Protein AF-A0A9D4CT55-F1 (afdb_monomer_lite)

Radius of gyration: 18.45 Å; chains: 1; bounding box: 39×52×41 Å

Sequence (129 aa):
MLDPKPELRSQEDFDLDIRVASGEKLPYSGYVEIDITVPCLTDKVFTIPSLVVAATSYNKKVPIVVGTNMIRQARLHTKDEDKIPDVWNDAFASIHVSSVGVVKTTKPITIEPFDTIVVTGFVRQNRNC

Foldseek 3Di:
DDVPDFDFDAPPVPPDQDADPVRHGQDFPGWTFDWDDDPQLNVDTDTDTATHHDDDPVCVVVVDDDDPVVLVVVLVRRDDPPSDPPVSVVVNVVVPCPDPQPDDDPDDDDADVPGDDDDDDDDDPPPDD

Organism: Dreissena polymorpha (NCBI:txid45954)

Secondary structure (DSSP, 8-state):
--SSPPP-B-GGGT----B-TTSPBP-EEEEEEEEEE-GGGTT-EEEEEEEEEPP-TGGGT------HHHHHHHHHH---GGGS-HHHHHHHHHTT-S-------SS-----TT---------------

Structure (mmCIF, N/CA/C/O backbone):
data_AF-A0A9D4CT55-F1
#
_entry.id   AF-A0A9D4CT55-F1
#
loop_
_atom_site.group_PDB
_atom_site.id
_atom_site.type_symbol
_atom_site.label_atom_id
_atom_site.label_alt_id
_atom_site.label_comp_id
_atom_site.label_asym_id
_atom_site.label_entity_id
_atom_site.label_seq_id
_atom_site.pdbx_PDB_ins_code
_atom_site.Cartn_x
_atom_site.Cartn_y
_atom_site.Cartn_z
_atom_site.occupancy
_atom_site.B_iso_or_equiv
_atom_site.auth_seq_id
_atom_site.auth_comp_id
_atom_site.auth_asym_id
_atom_site.auth_atom_id
_atom_site.pdbx_PDB_model_num
ATOM 1 N N . MET A 1 1 ? -1.886 -21.680 9.760 1.00 51.88 1 MET A N 1
ATOM 2 C CA . MET A 1 1 ? -1.488 -20.684 10.782 1.00 51.88 1 MET A CA 1
ATOM 3 C C . MET A 1 1 ? -0.042 -20.316 10.509 1.00 51.88 1 MET A C 1
ATOM 5 O O . MET A 1 1 ? 0.696 -21.210 10.123 1.00 51.88 1 MET A O 1
ATOM 9 N N . LEU A 1 2 ? 0.326 -19.037 10.618 1.00 60.91 2 LEU A N 1
ATOM 10 C CA . LEU A 1 2 ? 1.730 -18.615 10.528 1.00 60.91 2 LEU A CA 1
ATOM 11 C C . LEU A 1 2 ? 2.465 -19.083 11.790 1.00 60.91 2 LEU A C 1
ATOM 13 O O . LEU A 1 2 ? 1.920 -18.922 12.883 1.00 60.91 2 LEU A O 1
ATOM 17 N N . ASP A 1 3 ? 3.651 -19.665 11.621 1.00 63.38 3 ASP A N 1
ATOM 18 C CA . ASP A 1 3 ? 4.506 -20.142 12.708 1.00 63.38 3 ASP A CA 1
ATOM 19 C C . ASP A 1 3 ? 5.967 -19.720 12.439 1.00 63.38 3 ASP A C 1
ATOM 21 O O . ASP A 1 3 ? 6.539 -20.171 11.442 1.00 63.38 3 ASP A O 1
ATOM 25 N N . PRO A 1 4 ? 6.555 -18.824 13.256 1.00 78.44 4 PRO A N 1
ATOM 26 C CA . PRO A 1 4 ? 5.939 -18.155 14.401 1.00 78.44 4 PRO A CA 1
ATOM 27 C C . PRO A 1 4 ? 4.893 -17.114 13.977 1.00 78.44 4 PRO A C 1
ATOM 29 O O . PRO A 1 4 ? 4.934 -16.535 12.889 1.00 78.44 4 PRO A O 1
ATOM 32 N N . LYS A 1 5 ? 3.929 -16.853 14.865 1.00 80.00 5 LYS A N 1
ATOM 33 C CA . LYS A 1 5 ? 2.978 -15.754 14.679 1.00 80.00 5 LYS A CA 1
ATOM 34 C C . LYS A 1 5 ? 3.730 -14.415 14.799 1.00 80.00 5 LYS A C 1
ATOM 36 O O . LYS A 1 5 ? 4.465 -14.255 15.773 1.00 80.00 5 LYS A O 1
ATOM 41 N N . PRO A 1 6 ? 3.527 -13.451 13.881 1.00 83.69 6 PRO A N 1
ATOM 42 C CA . PRO A 1 6 ? 4.167 -12.143 13.978 1.00 83.69 6 PRO A CA 1
ATOM 43 C C . PRO A 1 6 ? 3.774 -11.420 15.269 1.00 83.69 6 PRO A C 1
ATOM 45 O O . PRO A 1 6 ? 2.609 -11.464 15.681 1.00 83.69 6 PRO A O 1
ATOM 48 N N . GLU A 1 7 ? 4.737 -10.739 15.882 1.00 87.94 7 GLU A N 1
ATOM 49 C CA . GLU A 1 7 ? 4.511 -9.895 17.052 1.00 87.94 7 GLU A CA 1
ATOM 50 C C . GLU A 1 7 ? 3.824 -8.587 16.637 1.00 87.94 7 GLU A C 1
ATOM 52 O O . GLU A 1 7 ? 4.310 -7.873 15.760 1.00 87.94 7 GLU A O 1
ATOM 57 N N . LEU A 1 8 ? 2.686 -8.276 17.265 1.00 88.75 8 LEU A N 1
ATOM 58 C CA . LEU A 1 8 ? 1.975 -7.016 17.059 1.00 88.75 8 LEU A CA 1
ATOM 59 C C . LEU A 1 8 ? 2.577 -5.946 17.976 1.00 88.75 8 LEU A C 1
ATOM 61 O O . LEU A 1 8 ? 2.470 -6.056 19.197 1.00 88.75 8 LEU A O 1
ATOM 65 N N . ARG A 1 9 ? 3.176 -4.914 17.385 1.00 87.56 9 ARG A N 1
ATOM 66 C CA . ARG A 1 9 ? 3.843 -3.817 18.098 1.00 87.56 9 ARG A CA 1
ATOM 67 C C . ARG A 1 9 ? 2.971 -2.554 18.158 1.00 87.56 9 ARG A C 1
ATOM 69 O O . ARG A 1 9 ? 2.053 -2.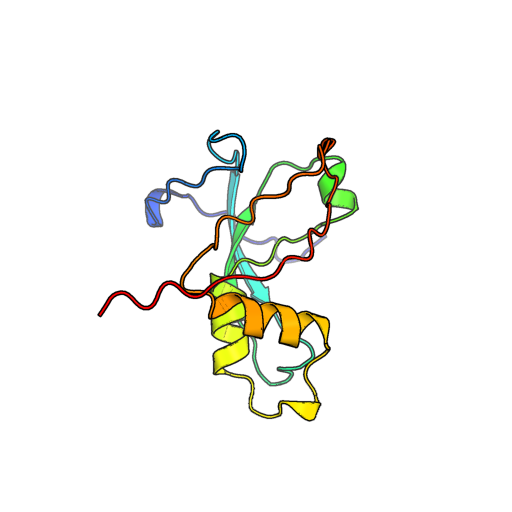375 17.347 1.00 87.56 9 ARG A O 1
ATOM 76 N N . SER A 1 10 ? 3.248 -1.695 19.145 1.00 81.50 10 SER A N 1
ATOM 77 C CA . SER A 1 10 ? 2.455 -0.494 19.465 1.00 81.50 10 SER A CA 1
ATOM 78 C C . SER A 1 10 ? 2.823 0.722 18.611 1.00 81.50 10 SER A C 1
ATOM 80 O O . SER A 1 10 ? 3.966 0.921 18.235 1.00 81.50 10 SER A O 1
ATOM 82 N N . GLN A 1 11 ? 1.842 1.580 18.339 1.00 66.25 11 GLN A N 1
ATOM 83 C CA . GLN A 1 11 ? 1.974 2.790 17.518 1.00 66.25 11 GLN A CA 1
ATOM 84 C C . GLN A 1 11 ? 2.806 3.912 18.165 1.00 66.25 11 GLN A C 1
ATOM 86 O O . GLN A 1 11 ? 3.235 4.822 17.454 1.00 66.25 11 GLN A O 1
ATOM 91 N N . GLU A 1 12 ? 3.015 3.863 19.484 1.00 68.56 12 GLU A N 1
ATOM 92 C CA . GLU A 1 12 ? 3.733 4.898 20.251 1.00 68.56 12 GLU A CA 1
ATOM 93 C C . GLU A 1 12 ? 5.145 5.170 19.707 1.00 68.56 12 GLU A C 1
ATOM 95 O O . GLU A 1 12 ? 5.658 6.275 19.856 1.00 68.56 12 GLU A O 1
ATOM 100 N N . ASP A 1 13 ? 5.719 4.208 18.982 1.00 62.91 13 ASP A N 1
ATOM 101 C CA . ASP A 1 13 ? 7.043 4.310 18.372 1.00 62.91 13 ASP A CA 1
ATOM 102 C C . ASP A 1 13 ? 7.124 5.303 17.188 1.00 62.91 13 ASP A C 1
ATOM 104 O O . ASP A 1 13 ? 8.222 5.737 16.842 1.00 62.91 13 ASP A O 1
ATOM 108 N N . PHE A 1 14 ? 6.003 5.656 16.531 1.00 66.69 14 PHE A N 1
ATOM 109 C CA . PHE A 1 14 ? 6.032 6.351 15.225 1.00 66.69 14 PHE A CA 1
ATOM 110 C C . PHE A 1 14 ? 5.309 7.704 15.148 1.00 66.69 14 PHE A C 1
ATOM 112 O O . PHE A 1 14 ? 5.462 8.384 14.136 1.00 66.69 14 PHE A O 1
ATOM 119 N N . ASP A 1 15 ? 4.511 8.085 16.152 1.00 69.25 15 ASP A N 1
ATOM 120 C CA . ASP A 1 15 ? 3.711 9.332 16.165 1.00 69.25 15 ASP A CA 1
ATOM 121 C C . ASP A 1 15 ? 2.961 9.626 14.837 1.00 69.25 15 ASP A C 1
ATOM 123 O O . ASP A 1 15 ? 2.936 10.738 14.313 1.00 69.25 15 ASP A O 1
ATOM 127 N N . LEU A 1 16 ? 2.372 8.588 14.226 1.00 69.38 16 LEU A N 1
ATOM 128 C CA . LEU A 1 16 ? 1.680 8.701 12.936 1.00 69.38 16 LEU A CA 1
ATOM 129 C C . LEU A 1 16 ? 0.184 9.023 13.117 1.00 69.38 16 LEU A C 1
ATOM 131 O O . LEU A 1 16 ? -0.560 8.203 13.661 1.00 69.38 16 LEU A O 1
ATOM 135 N N . ASP A 1 17 ? -0.289 10.159 12.582 1.00 78.81 17 ASP A N 1
ATOM 136 C CA . ASP A 1 17 ? -1.727 10.465 12.418 1.00 78.81 17 ASP A CA 1
ATOM 137 C C . ASP A 1 17 ? -2.229 10.001 11.041 1.00 78.81 17 ASP A C 1
ATOM 139 O O . ASP A 1 17 ? -2.195 10.730 10.049 1.00 78.81 17 ASP A O 1
ATOM 143 N N . ILE A 1 18 ? -2.664 8.742 10.968 1.00 79.25 18 ILE A N 1
ATOM 144 C CA . ILE A 1 18 ? -3.103 8.112 9.718 1.00 79.25 18 ILE A CA 1
ATOM 145 C C . ILE A 1 18 ? -4.611 8.247 9.577 1.00 79.25 18 ILE A C 1
ATOM 147 O O . ILE A 1 18 ? -5.372 7.774 10.424 1.00 79.25 18 ILE A O 1
ATOM 151 N N . ARG A 1 19 ? -5.045 8.849 8.469 1.00 82.38 19 ARG A N 1
ATOM 152 C CA . ARG A 1 19 ? -6.455 9.105 8.165 1.00 82.38 19 ARG A CA 1
ATOM 153 C C . ARG A 1 19 ? -6.874 8.456 6.856 1.00 82.38 19 ARG A C 1
ATOM 155 O O . ARG A 1 19 ? -6.085 8.358 5.917 1.00 82.38 19 ARG A O 1
ATOM 162 N N . VAL A 1 20 ? -8.123 8.014 6.806 1.00 81.75 20 VAL A N 1
ATOM 163 C CA . VAL A 1 20 ? -8.766 7.523 5.581 1.00 81.75 20 VAL A CA 1
ATOM 164 C C . VAL A 1 20 ? -9.332 8.687 4.764 1.00 81.75 20 VAL A C 1
ATOM 166 O O . VAL A 1 20 ? -9.369 9.827 5.222 1.00 81.75 20 VAL A O 1
ATOM 169 N N . ALA A 1 21 ? -9.804 8.405 3.548 1.00 77.88 21 ALA A N 1
ATOM 170 C CA . ALA A 1 21 ? -10.342 9.419 2.638 1.00 77.88 21 ALA A CA 1
ATOM 171 C C . ALA A 1 21 ? -11.540 10.207 3.209 1.00 77.88 21 ALA A C 1
ATOM 173 O O . ALA A 1 21 ? -11.743 11.353 2.820 1.00 77.88 21 ALA A O 1
ATOM 174 N N . SER A 1 22 ? -12.301 9.635 4.152 1.00 77.94 22 SER A N 1
ATOM 175 C CA . SER A 1 22 ? -13.374 10.342 4.873 1.00 77.94 22 SER A CA 1
ATOM 176 C C . SER A 1 22 ? -12.856 11.390 5.874 1.00 77.94 22 SER A C 1
ATOM 178 O O . SER A 1 22 ? -13.650 12.132 6.443 1.00 77.94 22 SER A O 1
ATOM 180 N N . GLY A 1 23 ? -11.540 11.464 6.106 1.00 78.25 23 GLY A N 1
ATOM 181 C CA . GLY A 1 23 ? -10.906 12.324 7.112 1.00 78.25 23 GLY A CA 1
ATOM 182 C C . GLY A 1 23 ? -10.863 11.713 8.518 1.00 78.25 23 GLY A C 1
ATOM 183 O O . GLY A 1 23 ? -10.211 12.261 9.415 1.00 78.25 23 GLY A O 1
ATOM 184 N N . GLU A 1 24 ? -11.519 10.567 8.708 1.00 83.75 24 GLU A N 1
ATOM 185 C CA . GLU A 1 24 ? -11.506 9.799 9.952 1.00 83.75 24 GLU A CA 1
ATOM 186 C C . GLU A 1 24 ? -10.142 9.144 10.183 1.00 83.75 24 GLU A C 1
ATOM 188 O O . GLU A 1 24 ? -9.425 8.803 9.239 1.00 83.75 24 GLU A O 1
ATOM 193 N N . LYS A 1 25 ? -9.781 8.941 11.453 1.00 84.50 25 LYS A N 1
ATOM 194 C CA . LYS A 1 25 ? -8.563 8.211 11.812 1.00 84.50 25 LYS A CA 1
ATOM 195 C C . LYS A 1 25 ? -8.720 6.742 11.417 1.00 84.50 25 LYS A C 1
ATOM 197 O O . LYS A 1 25 ? -9.739 6.128 11.725 1.00 84.50 25 LYS A O 1
ATOM 202 N N . LEU A 1 26 ? -7.715 6.175 10.751 1.00 83.56 26 LEU A N 1
ATOM 203 C CA . LEU A 1 26 ? -7.722 4.766 10.367 1.00 83.56 26 LEU A CA 1
ATOM 204 C C . LEU A 1 26 ? -7.701 3.889 11.637 1.00 83.56 26 LEU A C 1
ATOM 206 O O . LEU A 1 26 ? -6.761 4.009 12.426 1.00 83.56 26 LEU A O 1
ATOM 210 N N . PRO A 1 27 ? -8.684 2.994 11.849 1.00 83.69 27 PRO A N 1
ATOM 211 C CA . PRO A 1 27 ? -8.727 2.142 13.033 1.00 83.69 27 PRO A CA 1
ATOM 212 C C . PRO A 1 27 ? -7.853 0.894 12.840 1.00 83.69 27 PRO A C 1
ATOM 214 O O . PRO A 1 27 ? -8.338 -0.181 12.479 1.00 83.69 27 PRO A O 1
ATOM 217 N N . TYR A 1 28 ? -6.547 1.032 13.066 1.00 87.19 28 TYR A N 1
ATOM 218 C CA . TYR A 1 28 ? -5.606 -0.090 13.075 1.00 87.19 28 TYR A CA 1
ATOM 219 C C . TYR A 1 28 ? -5.261 -0.532 14.505 1.00 87.19 28 TYR A C 1
ATOM 221 O O . TYR A 1 28 ? -5.296 0.260 15.441 1.00 87.19 28 TYR A O 1
ATOM 229 N N . SER A 1 29 ? -4.953 -1.817 14.679 1.00 87.81 29 SER A N 1
ATOM 230 C CA . SER A 1 29 ? -4.645 -2.450 15.971 1.00 87.81 29 SER A CA 1
ATOM 231 C C . SER A 1 29 ? -3.186 -2.292 16.401 1.00 87.81 29 SER A C 1
ATOM 233 O O . SER A 1 29 ? -2.867 -2.474 17.569 1.00 87.81 29 SER A O 1
ATOM 235 N N . GLY A 1 30 ? -2.302 -2.004 15.453 1.00 88.38 30 GLY A N 1
ATOM 236 C CA . GLY A 1 30 ? -0.862 -1.880 15.646 1.00 88.38 30 GLY A CA 1
ATOM 237 C C . GLY A 1 30 ? -0.147 -2.090 14.319 1.00 88.38 30 GLY A C 1
ATOM 238 O O . GLY A 1 30 ? -0.777 -2.041 13.254 1.00 88.38 30 GLY A O 1
ATOM 239 N N . TYR A 1 31 ? 1.150 -2.364 14.381 1.00 88.69 31 TYR A N 1
ATOM 240 C CA . TYR A 1 31 ? 1.922 -2.753 13.206 1.00 88.69 31 TYR A CA 1
ATOM 241 C C . TYR A 1 31 ? 2.647 -4.078 13.426 1.00 88.69 31 TYR A C 1
ATOM 243 O O . TYR A 1 31 ? 2.920 -4.490 14.553 1.00 88.69 31 TYR A O 1
ATOM 251 N N . VAL A 1 32 ? 2.944 -4.744 12.320 1.00 89.56 32 VAL A N 1
ATOM 252 C CA . VAL A 1 32 ? 3.823 -5.910 12.253 1.00 89.56 32 VAL A CA 1
ATOM 253 C C . VAL A 1 32 ? 4.925 -5.616 11.244 1.00 89.56 32 VAL A C 1
ATOM 255 O O . VAL A 1 32 ? 4.690 -4.924 10.253 1.00 89.56 32 VAL A O 1
ATOM 258 N N . GLU A 1 33 ? 6.125 -6.130 11.473 1.00 88.12 33 GLU A N 1
ATOM 259 C CA . GLU A 1 33 ? 7.158 -6.146 10.437 1.00 88.12 33 GLU A CA 1
ATOM 260 C C . GLU A 1 33 ? 6.891 -7.323 9.502 1.00 88.12 33 GLU A C 1
ATOM 262 O O . GLU A 1 33 ? 6.713 -8.457 9.952 1.00 88.12 33 GLU A O 1
ATOM 267 N N . ILE A 1 34 ? 6.815 -7.042 8.202 1.00 86.38 34 ILE A N 1
ATOM 268 C CA . ILE A 1 34 ? 6.628 -8.065 7.175 1.00 86.38 34 ILE A CA 1
ATOM 269 C C . ILE A 1 34 ? 7.722 -7.969 6.128 1.00 86.38 34 ILE A C 1
ATOM 271 O O . ILE A 1 34 ? 8.078 -6.879 5.678 1.00 86.38 34 ILE A O 1
ATOM 275 N N . ASP A 1 35 ? 8.195 -9.134 5.711 1.00 87.62 35 ASP A N 1
ATOM 276 C CA . ASP A 1 35 ? 9.084 -9.277 4.572 1.00 87.62 35 ASP A CA 1
ATOM 277 C C . ASP A 1 35 ? 8.257 -9.343 3.290 1.00 87.62 35 ASP A C 1
ATOM 279 O O . ASP A 1 35 ? 7.401 -10.214 3.116 1.00 87.62 35 ASP A O 1
ATOM 283 N N . I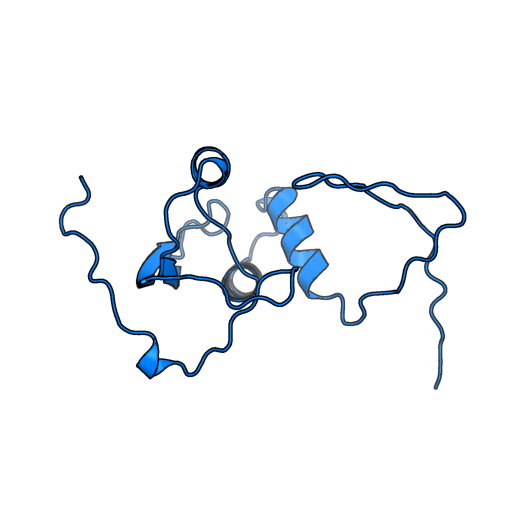LE A 1 36 ? 8.516 -8.409 2.380 1.00 85.19 36 ILE A N 1
ATOM 284 C CA . ILE A 1 36 ? 7.884 -8.359 1.065 1.00 85.19 36 ILE A CA 1
ATOM 285 C C . ILE A 1 36 ? 8.937 -8.617 -0.001 1.00 85.19 36 ILE A C 1
ATOM 287 O O . ILE A 1 36 ? 9.958 -7.932 -0.074 1.00 85.19 36 ILE A O 1
ATOM 291 N N . THR A 1 37 ? 8.647 -9.575 -0.873 1.00 84.12 37 THR A N 1
ATOM 292 C CA . THR A 1 37 ? 9.361 -9.770 -2.133 1.00 84.12 37 THR A CA 1
ATOM 293 C C . THR A 1 37 ? 8.491 -9.265 -3.272 1.00 84.12 37 THR A C 1
ATOM 295 O O . THR A 1 37 ? 7.283 -9.508 -3.315 1.00 84.12 37 THR A O 1
ATOM 298 N N . VAL A 1 38 ? 9.098 -8.524 -4.195 1.00 79.00 38 VAL A N 1
ATOM 299 C CA . VAL A 1 38 ? 8.423 -8.103 -5.425 1.00 79.00 38 VAL A CA 1
ATOM 300 C C . VAL A 1 38 ? 8.933 -8.992 -6.548 1.00 79.00 38 VAL A C 1
ATOM 302 O O . VAL A 1 38 ? 10.148 -9.099 -6.697 1.00 79.00 38 VAL A O 1
ATOM 305 N N . PRO A 1 39 ? 8.061 -9.612 -7.361 1.00 72.81 39 PRO A N 1
ATOM 306 C CA . PRO A 1 39 ? 8.497 -10.532 -8.409 1.00 72.81 39 PRO A CA 1
ATOM 307 C C . PRO A 1 39 ? 9.515 -9.951 -9.402 1.00 72.81 39 PRO A C 1
ATOM 309 O O . PRO A 1 39 ? 10.370 -10.686 -9.874 1.00 72.81 39 PRO A O 1
ATOM 312 N N . CYS A 1 40 ? 9.476 -8.645 -9.694 1.00 71.56 40 CYS A N 1
ATOM 313 C CA . CYS A 1 40 ? 10.470 -7.981 -10.553 1.00 71.56 40 CYS A CA 1
ATOM 314 C C . CYS A 1 40 ? 11.773 -7.587 -9.830 1.00 71.56 40 CYS A C 1
ATOM 316 O O . CYS A 1 40 ? 12.690 -7.060 -10.453 1.00 71.56 40 CYS A O 1
ATOM 318 N N . LEU A 1 41 ? 11.868 -7.855 -8.526 1.00 73.56 41 LEU A N 1
ATOM 319 C CA . LEU A 1 41 ? 13.008 -7.576 -7.651 1.00 73.56 41 LEU A CA 1
ATOM 320 C C . LEU A 1 41 ? 13.393 -8.849 -6.893 1.00 73.56 41 LEU A C 1
ATOM 322 O O . LEU A 1 41 ? 13.489 -8.847 -5.667 1.00 73.56 41 LEU A O 1
ATOM 326 N N . THR A 1 42 ? 13.582 -9.944 -7.631 1.00 66.88 42 THR A N 1
ATOM 327 C CA . THR A 1 42 ? 13.777 -11.303 -7.092 1.00 66.88 42 THR A CA 1
ATOM 328 C C . THR A 1 42 ? 14.889 -11.414 -6.052 1.00 66.88 42 THR A C 1
ATOM 330 O O . THR A 1 42 ? 14.821 -12.268 -5.174 1.00 66.88 42 THR A O 1
ATOM 333 N N . ASP A 1 43 ? 15.879 -10.526 -6.112 1.00 77.69 43 ASP A N 1
ATOM 334 C CA . ASP A 1 43 ? 17.073 -10.579 -5.265 1.00 77.69 43 ASP A CA 1
ATOM 335 C C . ASP A 1 43 ? 16.949 -9.688 -4.015 1.00 77.69 43 ASP A C 1
ATOM 337 O O . ASP A 1 43 ? 17.936 -9.443 -3.310 1.00 77.69 43 ASP A O 1
ATOM 341 N N . LYS A 1 44 ? 15.758 -9.128 -3.761 1.00 80.38 44 LYS A N 1
ATOM 342 C CA . LYS A 1 44 ? 15.516 -8.178 -2.673 1.00 80.38 44 LYS A CA 1
ATOM 343 C C . LYS A 1 44 ? 14.300 -8.558 -1.841 1.00 80.38 44 LYS A C 1
ATOM 345 O O . LYS A 1 44 ? 13.204 -8.785 -2.344 1.00 80.38 44 LYS A O 1
ATOM 350 N N . VAL A 1 45 ? 14.521 -8.538 -0.532 1.00 85.88 45 VAL A N 1
ATOM 351 C CA . VAL A 1 45 ? 13.488 -8.627 0.494 1.00 85.88 45 VAL A CA 1
ATOM 352 C C . VAL A 1 45 ? 13.405 -7.265 1.169 1.00 85.88 45 VAL A C 1
ATOM 354 O O . VAL A 1 45 ? 14.428 -6.704 1.566 1.00 85.88 45 VAL A O 1
ATOM 357 N N . PHE A 1 46 ? 12.195 -6.724 1.269 1.00 85.19 46 PHE A N 1
ATOM 358 C CA . PHE A 1 46 ? 11.919 -5.474 1.967 1.00 85.19 46 PHE A CA 1
ATOM 359 C C . PHE A 1 46 ? 11.200 -5.784 3.273 1.00 85.19 46 P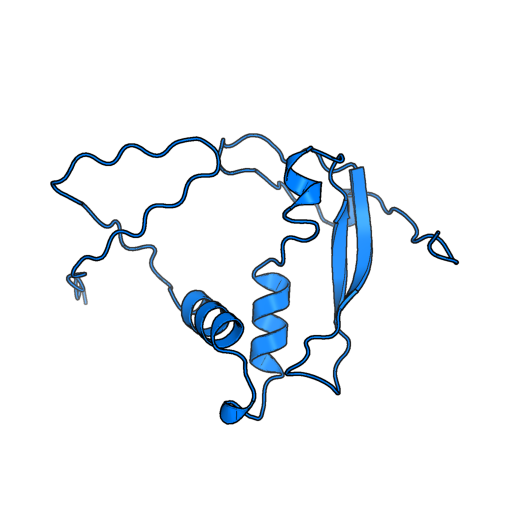HE A C 1
ATOM 361 O O . PHE A 1 46 ? 10.030 -6.159 3.246 1.00 85.19 46 PHE A O 1
ATOM 368 N N . THR A 1 47 ? 11.873 -5.589 4.403 1.00 87.38 47 THR A N 1
ATOM 369 C CA . THR A 1 47 ? 11.230 -5.626 5.719 1.00 87.38 47 THR A CA 1
ATOM 370 C C . THR A 1 47 ? 10.589 -4.267 5.976 1.00 87.38 47 THR A C 1
ATOM 372 O O . THR A 1 47 ? 11.292 -3.259 6.085 1.00 87.38 47 THR A O 1
ATOM 375 N N . ILE A 1 48 ? 9.257 -4.212 6.019 1.00 85.31 48 ILE A N 1
ATOM 376 C CA . ILE A 1 48 ? 8.517 -2.960 6.225 1.00 85.31 48 ILE A CA 1
ATOM 377 C C . ILE A 1 48 ? 7.525 -3.067 7.388 1.00 85.31 48 ILE A C 1
ATOM 379 O O . ILE A 1 48 ? 6.921 -4.127 7.581 1.00 85.31 48 ILE A O 1
ATOM 383 N N . PRO A 1 49 ? 7.289 -1.971 8.133 1.00 86.06 49 PRO A N 1
ATOM 384 C 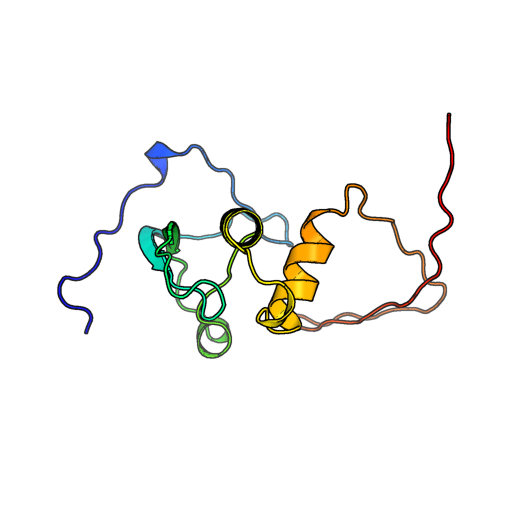CA . PRO A 1 49 ? 6.173 -1.908 9.062 1.00 86.06 49 PRO A CA 1
ATOM 385 C C . PRO A 1 49 ? 4.858 -1.881 8.273 1.00 86.06 49 PRO A C 1
ATOM 387 O O . PRO A 1 49 ? 4.672 -1.069 7.362 1.00 86.06 49 PRO A O 1
ATOM 390 N N . SER A 1 50 ? 3.941 -2.771 8.633 1.00 87.75 50 SER A N 1
ATOM 391 C CA . SER A 1 50 ? 2.626 -2.911 8.017 1.00 87.75 50 SER A CA 1
ATOM 392 C C . SER A 1 50 ? 1.537 -2.805 9.070 1.00 87.75 50 SER A C 1
ATOM 394 O O . SER A 1 50 ? 1.579 -3.477 10.101 1.00 87.75 50 SER A O 1
ATOM 396 N N . LEU A 1 51 ? 0.563 -1.935 8.818 1.00 88.88 51 LEU A N 1
ATOM 397 C CA . LEU A 1 51 ? -0.527 -1.670 9.747 1.00 88.88 51 LEU A CA 1
ATOM 398 C C . LEU A 1 51 ? -1.544 -2.802 9.701 1.00 88.88 51 LEU A C 1
ATOM 400 O O . LEU A 1 51 ? -2.045 -3.168 8.636 1.00 88.88 51 LEU A O 1
ATOM 404 N N . VAL A 1 52 ? -1.903 -3.312 10.873 1.00 88.50 52 VAL A N 1
ATOM 405 C CA . VAL A 1 52 ? -2.926 -4.347 10.999 1.00 88.50 52 VAL A CA 1
ATOM 406 C C . VAL A 1 52 ? -4.268 -3.675 11.229 1.00 88.50 52 VAL A C 1
ATOM 408 O O . VAL A 1 52 ? -4.502 -3.093 12.283 1.00 88.50 52 VAL A O 1
ATOM 411 N N . VAL A 1 53 ? -5.161 -3.756 10.249 1.00 86.69 53 VAL A N 1
ATOM 412 C CA . VAL A 1 53 ? -6.532 -3.237 10.354 1.00 86.69 53 VAL A CA 1
ATOM 413 C C . VAL A 1 53 ? -7.517 -4.352 10.687 1.00 86.69 53 VAL A C 1
ATOM 415 O O . VAL A 1 53 ? -7.297 -5.518 10.345 1.00 86.69 53 VAL A O 1
ATOM 418 N N . ALA A 1 54 ? -8.632 -3.993 11.327 1.00 84.62 54 ALA A N 1
ATOM 419 C CA . ALA A 1 54 ? -9.716 -4.936 11.574 1.00 84.62 54 ALA A CA 1
ATOM 420 C C . ALA A 1 54 ? -10.203 -5.564 10.257 1.00 84.62 54 ALA A C 1
ATOM 422 O O . ALA A 1 54 ? -10.323 -4.895 9.225 1.00 84.62 54 ALA A O 1
ATOM 423 N N . ALA A 1 55 ? -10.479 -6.868 10.289 1.00 81.31 55 ALA A N 1
ATOM 424 C CA . ALA A 1 55 ? -10.947 -7.589 9.116 1.00 81.31 55 ALA A CA 1
ATOM 425 C C . ALA A 1 55 ? -12.329 -7.076 8.690 1.00 81.31 55 ALA A C 1
ATOM 427 O O . ALA A 1 55 ? -13.303 -7.200 9.430 1.00 81.31 55 ALA A O 1
AT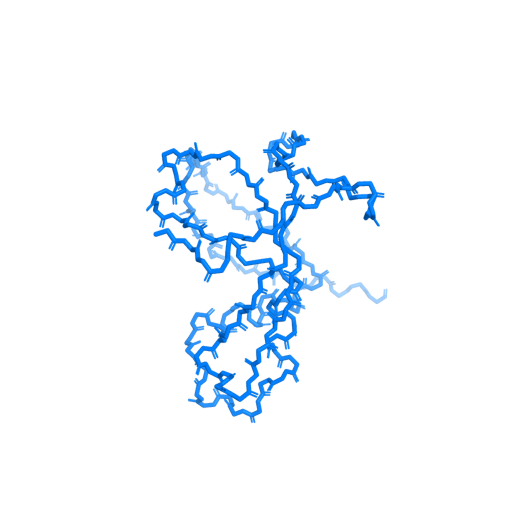OM 428 N N . THR A 1 56 ? -12.421 -6.544 7.474 1.00 81.19 56 THR A N 1
ATOM 429 C CA . THR A 1 56 ? -13.697 -6.185 6.844 1.00 81.19 56 THR A CA 1
ATOM 430 C C . THR A 1 56 ? -14.026 -7.152 5.704 1.00 81.19 56 THR A C 1
ATOM 432 O O . THR A 1 56 ? -13.174 -7.921 5.248 1.00 81.19 56 THR A O 1
ATOM 435 N N . SER A 1 57 ? -15.263 -7.119 5.202 1.00 79.19 57 SER A N 1
ATOM 436 C CA . SER A 1 57 ? -15.643 -7.864 3.992 1.00 79.19 57 SER A CA 1
ATOM 437 C C . SER A 1 57 ? -14.798 -7.468 2.775 1.00 79.19 57 SER A C 1
ATOM 439 O O . SER A 1 57 ? -14.528 -8.316 1.924 1.00 79.19 57 SER A O 1
ATOM 441 N N . TYR A 1 58 ? -14.330 -6.217 2.723 1.00 77.62 58 TYR A N 1
ATOM 442 C CA . TYR A 1 58 ? -13.451 -5.707 1.675 1.00 77.62 58 TYR A CA 1
ATOM 443 C C . TYR A 1 58 ? -12.066 -6.367 1.703 1.00 77.62 58 TYR A C 1
ATOM 445 O O . TYR A 1 58 ? -11.531 -6.723 0.652 1.00 77.62 58 TYR A O 1
ATOM 453 N N . ASN A 1 59 ? -11.532 -6.657 2.894 1.00 78.12 59 ASN A N 1
ATOM 454 C CA . ASN A 1 59 ? -10.208 -7.270 3.053 1.00 78.12 59 ASN A CA 1
ATOM 455 C C . ASN A 1 59 ? -10.133 -8.688 2.451 1.00 78.12 59 ASN A C 1
ATOM 457 O O . ASN A 1 59 ? -9.046 -9.192 2.190 1.00 78.12 59 ASN A O 1
ATOM 461 N N . LYS A 1 60 ? -11.278 -9.339 2.188 1.00 78.88 60 LYS A N 1
ATOM 462 C CA . LYS A 1 60 ? -11.323 -10.619 1.456 1.00 78.88 60 LYS A CA 1
ATOM 463 C C . LYS A 1 60 ? -10.968 -10.471 -0.026 1.00 78.88 60 LYS A C 1
ATOM 465 O O . LYS A 1 60 ? -10.530 -11.440 -0.633 1.00 78.88 60 LYS A O 1
ATOM 470 N N . LYS A 1 61 ? -11.198 -9.289 -0.607 1.00 83.19 61 LYS A N 1
ATOM 471 C CA . LYS A 1 61 ? -10.865 -8.968 -2.003 1.00 83.19 61 LYS A CA 1
ATOM 472 C C . LYS A 1 61 ? -9.496 -8.305 -2.111 1.00 83.19 61 LYS A C 1
ATOM 474 O O . LYS A 1 61 ? -8.742 -8.620 -3.022 1.00 83.19 61 LYS A O 1
ATOM 479 N N . VAL A 1 62 ? -9.181 -7.408 -1.175 1.00 82.25 62 VAL A N 1
ATOM 480 C CA . VAL A 1 62 ? -7.913 -6.671 -1.134 1.00 82.25 62 VAL A CA 1
ATOM 481 C C . VAL A 1 62 ? -7.239 -6.938 0.213 1.00 82.25 62 VAL A C 1
ATOM 483 O O . VAL A 1 62 ? -7.490 -6.217 1.178 1.00 82.25 62 VAL A O 1
ATOM 486 N N . PRO A 1 63 ? -6.424 -8.002 0.316 1.00 82.25 63 PRO A N 1
ATOM 487 C CA . PRO A 1 63 ? -5.850 -8.421 1.593 1.00 82.25 63 PRO A CA 1
ATOM 488 C C . PRO A 1 63 ? -4.707 -7.514 2.063 1.00 82.25 63 PRO A C 1
ATOM 490 O O . PRO A 1 63 ? -4.419 -7.470 3.255 1.00 82.25 63 PRO A O 1
ATOM 493 N N . ILE A 1 64 ? -4.047 -6.810 1.137 1.00 85.00 64 ILE A N 1
ATOM 494 C CA . ILE A 1 64 ? -2.898 -5.945 1.408 1.00 85.00 64 ILE A CA 1
ATOM 495 C C . ILE A 1 64 ? -3.035 -4.674 0.573 1.00 85.00 64 ILE A C 1
ATOM 497 O O . ILE A 1 64 ? -3.319 -4.737 -0.623 1.00 85.00 64 ILE A O 1
ATOM 501 N N . VAL A 1 65 ? -2.790 -3.528 1.205 1.00 85.69 65 VAL A N 1
ATOM 502 C CA . VAL A 1 65 ? -2.613 -2.241 0.527 1.00 85.69 65 VAL A CA 1
ATOM 503 C C . VAL A 1 65 ? -1.146 -1.855 0.645 1.00 85.69 65 VAL A C 1
ATOM 505 O O . VAL A 1 65 ? -0.623 -1.709 1.748 1.00 85.69 65 VAL A O 1
ATOM 508 N N . VAL A 1 66 ? -0.477 -1.701 -0.495 1.00 85.94 66 VAL A N 1
ATOM 509 C CA . VAL A 1 66 ? 0.930 -1.300 -0.546 1.00 85.94 66 VAL A CA 1
ATOM 510 C C . VAL A 1 66 ? 1.003 0.215 -0.710 1.00 85.94 66 VAL A C 1
ATOM 512 O O . VAL A 1 66 ? 0.518 0.770 -1.693 1.00 85.94 66 VAL A O 1
ATOM 515 N N . GLY A 1 67 ? 1.590 0.889 0.277 1.00 84.75 67 GLY A N 1
ATOM 516 C CA . GLY A 1 67 ? 1.767 2.337 0.265 1.00 84.75 67 GLY A CA 1
ATOM 517 C C . GLY A 1 67 ? 2.941 2.799 -0.601 1.00 84.75 67 GLY A C 1
ATOM 518 O O . GLY A 1 67 ? 3.810 2.027 -1.012 1.00 84.75 67 GLY A O 1
ATOM 519 N N . THR A 1 68 ? 3.017 4.111 -0.827 1.00 84.69 68 THR A N 1
ATOM 520 C CA . THR A 1 68 ? 4.119 4.729 -1.583 1.00 84.69 68 THR A CA 1
ATOM 521 C C . THR A 1 68 ? 5.477 4.571 -0.899 1.00 84.69 68 THR A C 1
ATOM 523 O O . THR A 1 68 ? 6.496 4.609 -1.584 1.00 84.69 68 THR A O 1
ATOM 526 N N . ASN A 1 69 ? 5.516 4.351 0.420 1.00 81.81 69 ASN A N 1
ATOM 527 C CA . ASN A 1 69 ? 6.733 4.033 1.171 1.00 81.81 69 ASN A CA 1
ATOM 528 C C . ASN A 1 69 ? 7.450 2.802 0.596 1.00 81.81 69 ASN A C 1
ATOM 530 O O . ASN A 1 69 ? 8.661 2.839 0.406 1.00 81.81 69 ASN A O 1
ATOM 534 N N . MET A 1 70 ? 6.701 1.754 0.258 1.00 84.88 70 MET A N 1
ATOM 535 C CA . MET A 1 70 ? 7.244 0.528 -0.316 1.00 84.88 70 MET A CA 1
ATOM 536 C C . MET A 1 70 ? 7.497 0.681 -1.817 1.00 84.88 70 MET A C 1
ATOM 538 O O . MET A 1 70 ? 8.584 0.358 -2.292 1.00 84.88 70 MET A O 1
ATOM 542 N N . ILE A 1 71 ? 6.546 1.258 -2.559 1.00 86.31 71 ILE A N 1
ATOM 543 C CA . ILE A 1 71 ? 6.670 1.420 -4.017 1.00 86.31 71 ILE A CA 1
ATOM 544 C C . ILE A 1 71 ? 7.894 2.292 -4.372 1.00 86.31 71 ILE A C 1
ATOM 546 O O . ILE A 1 71 ? 8.610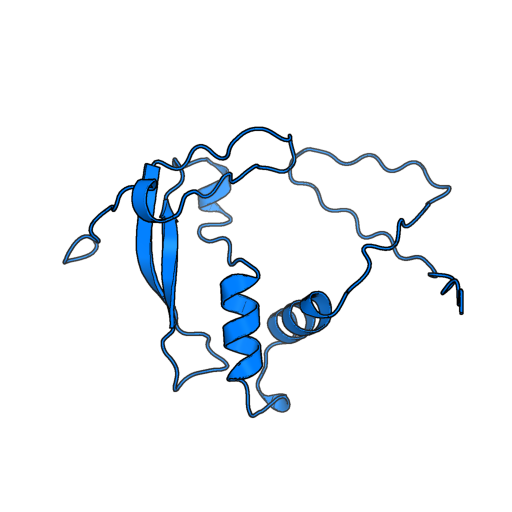 1.998 -5.329 1.00 86.31 71 ILE A O 1
ATOM 550 N N . ARG A 1 72 ? 8.207 3.321 -3.566 1.00 84.06 72 ARG A N 1
ATOM 551 C CA . ARG A 1 72 ? 9.440 4.119 -3.708 1.00 84.06 72 ARG A CA 1
ATOM 552 C C . ARG A 1 72 ? 10.699 3.268 -3.548 1.00 84.06 72 ARG A C 1
ATOM 554 O O . ARG A 1 72 ? 11.616 3.401 -4.353 1.00 84.06 72 ARG A O 1
ATOM 561 N N . GLN A 1 73 ? 10.738 2.399 -2.538 1.00 83.00 73 GLN A N 1
ATOM 562 C CA . GLN A 1 73 ? 11.878 1.507 -2.310 1.00 83.00 73 GLN A CA 1
ATOM 563 C C . GLN A 1 73 ? 12.038 0.500 -3.447 1.00 83.00 73 GLN A C 1
ATOM 565 O O . GLN A 1 73 ? 13.154 0.307 -3.928 1.00 83.00 73 GLN A O 1
ATOM 570 N N . ALA A 1 74 ? 10.934 -0.075 -3.924 1.00 84.62 74 ALA A N 1
ATOM 571 C CA . ALA A 1 74 ? 10.939 -0.985 -5.061 1.00 84.62 74 ALA A CA 1
ATOM 572 C C . ALA A 1 74 ? 11.528 -0.308 -6.309 1.00 84.62 74 ALA A C 1
ATOM 574 O O . ALA A 1 74 ? 12.475 -0.823 -6.905 1.00 84.62 74 ALA A O 1
ATOM 575 N N . ARG A 1 75 ? 11.065 0.905 -6.638 1.00 83.81 75 ARG A N 1
ATOM 576 C CA . ARG A 1 75 ? 11.579 1.667 -7.781 1.00 83.81 75 ARG A CA 1
ATOM 577 C C . ARG A 1 75 ? 13.087 1.915 -7.700 1.00 83.81 75 ARG A C 1
ATOM 579 O O . ARG A 1 75 ? 13.782 1.699 -8.683 1.00 83.81 75 ARG A O 1
ATOM 586 N N . LEU A 1 76 ? 13.599 2.337 -6.539 1.00 82.44 76 LEU A N 1
ATOM 587 C CA . LEU A 1 76 ? 15.034 2.610 -6.348 1.00 82.44 76 LEU A CA 1
ATOM 588 C C . LEU A 1 76 ? 15.924 1.382 -6.577 1.00 82.44 76 LEU A C 1
ATOM 590 O O . LEU A 1 76 ? 17.089 1.524 -6.939 1.00 82.44 76 LEU A O 1
ATOM 594 N N . HIS A 1 77 ? 15.389 0.187 -6.340 1.00 80.88 77 HIS A N 1
ATOM 595 C CA . HIS A 1 77 ? 16.132 -1.065 -6.456 1.00 80.88 77 HIS A CA 1
ATOM 596 C C . HIS A 1 77 ? 15.893 -1.788 -7.779 1.00 80.88 77 HIS A C 1
ATOM 598 O O . HIS A 1 77 ? 16.528 -2.815 -8.028 1.00 80.88 77 HIS A O 1
ATOM 604 N N . THR A 1 78 ? 15.012 -1.260 -8.628 1.00 77.94 78 THR A N 1
ATOM 605 C CA . THR A 1 78 ? 14.754 -1.835 -9.941 1.00 77.94 78 THR A CA 1
ATOM 606 C C . THR A 1 78 ? 15.875 -1.455 -10.898 1.00 77.94 78 THR A C 1
ATOM 608 O O . THR A 1 78 ? 16.199 -0.280 -11.042 1.00 77.94 78 THR A O 1
ATOM 611 N N . LYS A 1 79 ? 16.504 -2.458 -11.518 1.00 72.25 79 LYS A N 1
ATOM 612 C CA . LYS A 1 79 ? 17.643 -2.272 -12.436 1.00 72.25 79 LYS A CA 1
ATOM 613 C C . LYS A 1 79 ? 17.329 -2.630 -13.886 1.00 72.25 79 LYS A C 1
ATOM 615 O O . LYS A 1 79 ? 18.083 -2.245 -14.769 1.00 72.25 79 LYS A O 1
ATOM 620 N N . ASP A 1 80 ? 16.269 -3.400 -14.103 1.00 73.31 80 ASP A N 1
ATOM 621 C CA . ASP A 1 80 ? 15.905 -3.984 -15.390 1.00 73.31 80 ASP A CA 1
ATOM 622 C C . ASP A 1 80 ? 14.457 -3.586 -15.693 1.00 73.31 80 ASP A C 1
ATOM 624 O O . ASP A 1 80 ? 13.516 -4.212 -15.199 1.00 73.31 80 ASP A O 1
ATOM 628 N N . GLU A 1 81 ? 14.292 -2.469 -16.407 1.00 69.69 81 GLU A N 1
ATOM 629 C CA . GLU A 1 81 ? 12.978 -1.881 -16.704 1.00 69.69 81 GLU A CA 1
ATOM 630 C C . GLU A 1 81 ? 12.108 -2.812 -17.562 1.00 69.69 81 GLU A C 1
ATOM 632 O O . GLU A 1 81 ? 10.887 -2.837 -17.400 1.00 69.69 81 GLU A O 1
ATOM 637 N N . ASP A 1 82 ? 12.738 -3.666 -18.373 1.00 72.00 82 ASP A N 1
ATOM 638 C CA . ASP A 1 82 ? 12.070 -4.590 -19.296 1.00 72.00 82 ASP A CA 1
ATOM 639 C C . ASP A 1 82 ? 11.390 -5.775 -18.583 1.00 72.00 82 ASP A C 1
ATOM 641 O O . ASP A 1 82 ? 10.582 -6.491 -19.179 1.00 72.00 82 ASP A O 1
ATOM 645 N N . LYS A 1 83 ? 11.693 -6.000 -17.297 1.00 76.06 83 LYS A N 1
ATOM 646 C CA . LYS A 1 83 ? 11.103 -7.079 -16.479 1.00 76.06 83 LYS A CA 1
ATOM 647 C C . LYS A 1 83 ? 10.060 -6.595 -15.478 1.00 76.06 83 LYS A C 1
ATOM 649 O O . LYS A 1 83 ? 9.557 -7.396 -14.684 1.00 76.06 83 LYS A O 1
ATOM 654 N N . ILE A 1 84 ? 9.743 -5.304 -15.476 1.00 79.38 84 ILE A N 1
ATOM 655 C CA . ILE A 1 84 ? 8.745 -4.737 -14.572 1.00 79.38 84 ILE A CA 1
ATOM 656 C C . ILE A 1 84 ? 7.354 -4.976 -15.172 1.00 79.38 84 ILE A C 1
ATOM 658 O O . ILE A 1 84 ? 7.091 -4.516 -16.280 1.00 79.38 84 ILE A O 1
ATOM 662 N N . PRO A 1 85 ? 6.430 -5.648 -14.461 1.00 84.00 85 PRO A N 1
ATOM 663 C CA . PRO A 1 85 ? 5.045 -5.739 -14.906 1.00 84.00 85 PRO A CA 1
ATOM 664 C C . PRO A 1 85 ? 4.424 -4.347 -15.069 1.00 84.00 85 PRO A C 1
ATOM 666 O O . PRO A 1 85 ? 4.654 -3.481 -14.225 1.00 84.00 85 PRO A O 1
ATOM 669 N N . ASP A 1 86 ? 3.567 -4.162 -16.074 1.00 84.12 86 ASP A N 1
ATOM 670 C CA . ASP A 1 86 ? 2.945 -2.865 -16.399 1.00 84.12 86 ASP A CA 1
ATOM 671 C C . ASP A 1 86 ? 2.343 -2.159 -15.174 1.00 84.12 86 ASP A C 1
ATOM 673 O O . ASP A 1 86 ? 2.588 -0.981 -14.941 1.00 84.12 86 ASP A O 1
ATOM 677 N N . VAL A 1 87 ? 1.662 -2.910 -14.301 1.00 83.38 87 VAL A N 1
ATOM 678 C CA . VAL A 1 87 ? 1.056 -2.379 -13.066 1.00 83.38 87 VAL A CA 1
ATOM 679 C C . VAL A 1 87 ? 2.066 -1.742 -12.100 1.00 83.38 87 VAL A C 1
ATOM 681 O O . VAL A 1 87 ? 1.739 -0.786 -11.396 1.00 83.38 87 VAL A O 1
ATOM 684 N N . TRP A 1 88 ? 3.299 -2.251 -12.051 1.00 84.00 88 TRP A N 1
ATOM 685 C CA . TRP A 1 88 ? 4.375 -1.671 -11.246 1.00 84.00 88 TRP A CA 1
ATOM 686 C C . TRP A 1 88 ? 4.996 -0.465 -11.943 1.00 84.00 88 TRP A C 1
ATOM 688 O O . TRP A 1 88 ? 5.292 0.520 -11.268 1.00 84.00 88 TRP A O 1
ATOM 698 N N . ASN A 1 89 ? 5.123 -0.498 -13.272 1.00 84.56 89 ASN A N 1
ATOM 699 C CA . ASN A 1 89 ? 5.547 0.663 -14.056 1.00 84.56 89 ASN A CA 1
ATOM 700 C C . ASN A 1 89 ? 4.579 1.844 -13.883 1.00 84.56 89 ASN A C 1
ATOM 702 O O . ASN A 1 89 ? 5.022 2.960 -13.600 1.00 84.56 89 ASN A O 1
ATOM 706 N N . ASP A 1 90 ? 3.270 1.595 -13.929 1.00 84.44 90 ASP A N 1
ATOM 707 C CA . ASP A 1 90 ? 2.236 2.605 -13.681 1.00 84.44 90 ASP A CA 1
ATOM 708 C C . ASP A 1 90 ? 2.346 3.195 -12.265 1.00 84.44 90 ASP A C 1
ATOM 710 O O . ASP A 1 90 ? 2.314 4.419 -12.069 1.00 84.44 90 ASP A O 1
ATOM 714 N N . ALA A 1 91 ? 2.541 2.336 -11.259 1.00 84.06 91 ALA A N 1
ATOM 715 C CA . ALA A 1 91 ? 2.761 2.767 -9.881 1.00 84.06 91 ALA A CA 1
ATOM 716 C C . ALA A 1 91 ? 4.052 3.598 -9.732 1.00 84.06 91 ALA A C 1
ATOM 718 O O . ALA A 1 91 ? 4.063 4.624 -9.044 1.00 84.06 91 ALA A O 1
ATOM 719 N N . PHE A 1 92 ? 5.137 3.200 -10.403 1.00 85.06 92 PHE A N 1
ATOM 720 C CA . PHE A 1 92 ? 6.414 3.914 -10.402 1.00 85.06 92 PHE A CA 1
ATOM 721 C C . PHE A 1 92 ? 6.304 5.287 -11.058 1.00 85.06 92 PHE A C 1
ATOM 723 O O . PHE A 1 92 ? 6.824 6.260 -10.497 1.00 85.06 92 PHE A O 1
ATOM 730 N N . ALA A 1 93 ? 5.609 5.387 -12.191 1.00 83.12 93 ALA A N 1
ATOM 731 C CA . ALA A 1 93 ? 5.355 6.646 -12.883 1.00 83.12 93 ALA A CA 1
ATOM 732 C C . ALA A 1 93 ? 4.508 7.602 -12.023 1.00 83.12 93 ALA A C 1
ATOM 734 O O . ALA A 1 93 ? 4.817 8.793 -11.921 1.00 83.12 93 ALA A O 1
ATOM 735 N N . SER A 1 94 ? 3.509 7.069 -11.314 1.00 80.38 94 SER A N 1
ATOM 736 C CA . SER A 1 94 ? 2.581 7.849 -10.482 1.00 80.38 94 SER A CA 1
ATOM 737 C C . SER A 1 94 ? 3.244 8.531 -9.277 1.00 80.38 94 SER A C 1
ATOM 739 O O . SER A 1 94 ? 2.781 9.575 -8.820 1.00 80.38 94 SER A O 1
ATOM 741 N N . ILE A 1 95 ? 4.367 8.004 -8.773 1.00 76.25 95 ILE A N 1
ATOM 742 C CA . ILE A 1 95 ? 5.095 8.595 -7.633 1.00 76.25 95 ILE A CA 1
ATOM 743 C C . ILE A 1 95 ? 5.718 9.961 -7.965 1.00 76.25 95 ILE A C 1
ATOM 745 O O . ILE A 1 95 ? 5.964 10.751 -7.054 1.00 76.25 95 ILE A O 1
ATOM 749 N N . HIS A 1 96 ? 6.008 10.244 -9.239 1.00 66.31 96 HIS A N 1
ATOM 750 C CA . HIS A 1 96 ? 6.674 11.486 -9.665 1.00 66.31 96 HIS A CA 1
ATOM 751 C C . HIS A 1 96 ? 5.730 12.670 -9.880 1.00 66.31 96 HIS A C 1
ATOM 753 O O . HIS A 1 96 ? 6.178 13.760 -10.238 1.00 66.31 96 HIS A O 1
ATOM 759 N N . VAL A 1 97 ? 4.433 12.492 -9.639 1.00 54.47 97 VAL A N 1
ATOM 760 C CA . VAL A 1 97 ? 3.461 13.567 -9.796 1.00 54.47 97 VAL A CA 1
ATOM 761 C C . VAL A 1 97 ? 3.559 14.512 -8.592 1.00 54.47 97 VAL A C 1
ATOM 763 O O . VAL A 1 97 ? 2.944 14.309 -7.551 1.00 54.47 97 VAL A O 1
ATOM 766 N N . SER A 1 98 ? 4.350 15.576 -8.746 1.00 46.44 98 SER A N 1
ATOM 767 C CA . SER A 1 98 ? 4.492 16.681 -7.785 1.00 46.44 98 SER A CA 1
ATOM 768 C C . SER A 1 98 ? 3.256 17.585 -7.699 1.00 46.44 98 SER A C 1
ATOM 770 O O . SER A 1 98 ? 3.198 18.476 -6.856 1.00 46.44 98 SER A O 1
ATOM 772 N N . SER A 1 99 ? 2.252 17.366 -8.551 1.00 46.53 99 SER A N 1
ATOM 773 C CA . SER A 1 99 ? 1.009 18.130 -8.542 1.00 46.53 99 SER A CA 1
ATOM 774 C C . SER A 1 99 ? -0.183 17.228 -8.832 1.00 46.53 99 SER A C 1
ATOM 776 O O . SER A 1 99 ? -0.354 16.729 -9.941 1.00 46.53 99 SER A O 1
ATOM 778 N N . VAL A 1 100 ? -1.049 17.045 -7.835 1.00 46.06 100 VAL A N 1
ATOM 779 C CA . VAL A 1 100 ? -2.417 16.590 -8.089 1.00 46.06 100 VAL A CA 1
ATOM 780 C C . VAL A 1 100 ? -3.097 17.722 -8.857 1.00 46.06 100 VAL A C 1
ATOM 782 O O . VAL A 1 100 ? -3.571 18.696 -8.275 1.00 46.06 100 VAL A O 1
ATOM 785 N N . GLY A 1 101 ? -3.051 17.658 -10.185 1.00 48.72 101 GLY A N 1
ATOM 786 C CA . GLY A 1 101 ? -3.789 18.589 -11.024 1.00 48.72 101 GLY A CA 1
ATOM 787 C C . GLY A 1 101 ? -5.276 18.433 -10.729 1.00 48.72 101 GLY A C 1
ATOM 788 O O . GLY A 1 101 ? -5.811 17.329 -10.796 1.00 48.72 101 GLY A O 1
ATOM 789 N N . VAL A 1 102 ? -5.960 19.528 -10.399 1.00 47.94 102 VAL A N 1
ATOM 790 C CA . VAL A 1 102 ? -7.421 19.505 -10.292 1.00 47.94 102 VAL A CA 1
ATOM 791 C C . VAL A 1 102 ? -7.981 19.327 -11.701 1.00 47.94 102 VAL A C 1
ATOM 793 O O . VAL A 1 102 ? -8.030 20.276 -12.487 1.00 47.94 102 VAL A O 1
ATOM 796 N N . VAL A 1 103 ? -8.396 18.106 -12.035 1.00 51.66 103 VAL A N 1
ATOM 797 C CA . VAL A 1 103 ? -9.111 17.825 -13.282 1.00 51.66 103 VAL A CA 1
ATOM 798 C C . VAL A 1 103 ? -10.546 18.316 -13.113 1.00 51.66 103 VAL A C 1
ATOM 800 O O . VAL A 1 103 ? -11.353 17.707 -12.415 1.00 51.66 103 VAL A O 1
ATOM 803 N N . LYS A 1 104 ? -10.871 19.450 -13.740 1.00 56.41 104 LYS A N 1
ATOM 804 C CA . LYS A 1 104 ? -12.254 19.932 -13.832 1.00 56.41 104 LYS A CA 1
ATOM 805 C C . LYS A 1 104 ? -12.928 19.271 -15.030 1.00 56.41 104 LYS A C 1
ATOM 807 O O . LYS A 1 104 ? -12.516 19.485 -16.167 1.00 56.41 104 LYS A O 1
ATOM 812 N N . THR A 1 105 ? -13.969 18.489 -14.776 1.00 57.53 105 THR A N 1
ATOM 813 C CA . THR A 1 105 ? -14.857 17.949 -15.811 1.00 57.53 105 THR A CA 1
ATOM 814 C C . THR A 1 105 ? -16.121 18.803 -15.912 1.00 57.53 105 THR A C 1
ATOM 816 O O . THR A 1 105 ? -16.615 19.311 -14.908 1.00 57.53 105 THR A O 1
ATOM 819 N N . THR A 1 106 ? -16.656 18.968 -17.120 1.00 70.12 106 THR A N 1
ATOM 820 C CA . THR A 1 106 ? -17.990 19.554 -17.341 1.00 70.12 106 THR A CA 1
ATOM 821 C C . THR A 1 106 ? -19.103 18.509 -17.272 1.00 70.12 106 THR A C 1
ATOM 823 O O . THR A 1 106 ? -20.279 18.863 -17.286 1.00 70.12 106 THR A O 1
ATOM 826 N N . LYS A 1 107 ? -18.749 17.219 -17.201 1.00 71.00 107 LYS A N 1
ATOM 827 C CA . LYS A 1 107 ? -19.707 16.122 -17.064 1.00 71.00 107 LYS A CA 1
ATOM 828 C C . LYS A 1 107 ? -19.960 15.845 -15.580 1.00 71.00 107 LYS A C 1
ATOM 830 O O . LYS A 1 107 ? -18.980 15.729 -14.842 1.00 71.00 107 LYS A O 1
ATOM 835 N N . PRO A 1 108 ? -21.223 15.704 -15.145 1.00 69.62 108 PRO A N 1
ATOM 836 C CA . PRO A 1 108 ? -21.518 15.228 -13.801 1.00 69.62 108 PRO A CA 1
ATOM 837 C C . PRO A 1 108 ? -20.939 13.820 -13.627 1.00 69.62 108 PRO A C 1
ATOM 839 O O . PRO A 1 108 ? -21.124 12.959 -14.486 1.00 69.62 108 PRO A O 1
ATOM 842 N N . ILE A 1 109 ? -20.207 13.616 -12.533 1.00 69.44 109 ILE A N 1
ATOM 843 C CA . ILE A 1 109 ? -19.658 12.318 -12.143 1.00 69.44 109 ILE A CA 1
ATOM 844 C C . ILE A 1 109 ? -20.320 11.930 -10.828 1.00 69.44 109 ILE A C 1
ATOM 846 O O . ILE A 1 109 ? -20.264 12.685 -9.858 1.00 69.44 109 ILE A O 1
ATOM 850 N N . THR A 1 110 ? -20.925 10.750 -10.803 1.00 67.75 110 THR A N 1
ATOM 851 C CA . THR A 1 110 ? -21.417 10.109 -9.584 1.00 67.75 110 THR A CA 1
ATOM 852 C C . THR A 1 110 ? -20.459 8.975 -9.259 1.00 67.75 110 THR A C 1
ATOM 854 O O . THR A 1 110 ? -20.219 8.136 -10.118 1.00 67.75 110 THR A O 1
ATOM 857 N N . ILE A 1 111 ? -19.886 8.978 -8.056 1.00 58.31 111 ILE A N 1
ATOM 858 C CA . ILE A 1 111 ? -18.989 7.920 -7.576 1.00 58.31 111 ILE A CA 1
ATOM 859 C C . ILE A 1 111 ? -19.689 7.232 -6.409 1.00 58.31 111 ILE A C 1
ATOM 861 O O . ILE A 1 111 ? -20.063 7.895 -5.439 1.00 58.31 111 ILE A O 1
ATOM 865 N N . GLU A 1 112 ? -19.876 5.921 -6.508 1.00 64.25 112 GLU A N 1
ATOM 866 C CA . GLU A 1 112 ? -20.406 5.102 -5.419 1.00 64.25 112 GLU A CA 1
ATOM 867 C C . GLU A 1 112 ? -19.281 4.625 -4.478 1.00 64.25 112 GLU A C 1
ATOM 869 O O . GLU A 1 112 ? -18.100 4.649 -4.842 1.00 64.25 112 GLU A O 1
ATOM 874 N N . PRO A 1 113 ? -19.596 4.188 -3.243 1.00 47.06 113 PRO A N 1
ATOM 875 C CA . PRO A 1 113 ? -18.601 3.577 -2.369 1.00 47.06 113 PRO A CA 1
ATOM 876 C C . PRO A 1 113 ? -17.896 2.398 -3.056 1.00 47.06 113 PRO A C 1
ATOM 878 O O . PRO A 1 113 ? -18.552 1.499 -3.575 1.00 47.06 113 PRO A O 1
ATOM 881 N N . PHE A 1 114 ? -16.560 2.382 -2.997 1.00 48.06 114 PHE A N 1
ATOM 882 C CA . PHE A 1 114 ? -15.687 1.384 -3.642 1.00 48.06 114 PHE A CA 1
ATOM 883 C C . PHE A 1 114 ? -15.667 1.414 -5.175 1.00 48.06 114 PHE A C 1
ATOM 885 O O . PHE A 1 114 ? -15.131 0.487 -5.784 1.00 48.06 114 PHE A O 1
ATOM 892 N N . ASP A 1 115 ? -16.201 2.467 -5.787 1.00 49.28 115 ASP A N 1
ATOM 893 C CA . ASP A 1 115 ? -16.177 2.635 -7.231 1.00 49.28 115 ASP A CA 1
ATOM 894 C C . ASP A 1 115 ? -14.994 3.506 -7.680 1.00 49.28 115 ASP A C 1
ATOM 896 O O . ASP A 1 115 ? -14.495 4.356 -6.936 1.00 49.28 115 ASP A O 1
ATOM 900 N N . THR A 1 116 ? -14.504 3.277 -8.898 1.00 51.66 116 THR A N 1
ATOM 901 C CA . THR A 1 116 ? -13.412 4.068 -9.486 1.00 51.66 116 THR A CA 1
ATOM 902 C C . THR A 1 116 ? -13.815 4.542 -10.869 1.00 51.66 116 THR A C 1
ATOM 904 O O . THR A 1 116 ? -14.058 3.741 -11.766 1.00 51.66 116 THR A O 1
ATOM 907 N N . ILE A 1 117 ? -13.816 5.861 -11.066 1.00 54.75 117 ILE A N 1
ATOM 908 C CA . ILE A 1 117 ? -14.046 6.471 -12.376 1.00 54.75 117 ILE A CA 1
ATOM 909 C C . ILE A 1 117 ? -12.743 7.080 -12.880 1.00 54.75 117 ILE A C 1
ATOM 911 O O . ILE A 1 117 ? -12.139 7.935 -12.231 1.00 54.75 117 ILE A O 1
ATOM 915 N N . VAL A 1 118 ? -12.331 6.659 -14.076 1.00 60.84 118 VAL A N 1
ATOM 916 C CA . VAL A 1 118 ? -11.187 7.240 -14.781 1.00 60.84 118 VAL A CA 1
ATOM 917 C C . VAL A 1 118 ? -11.663 8.456 -15.569 1.00 60.84 118 VAL A C 1
ATOM 919 O O . VAL A 1 118 ? -12.448 8.340 -16.510 1.00 60.84 118 VAL A O 1
ATOM 922 N N . VAL A 1 119 ? -11.171 9.637 -15.195 1.00 59.00 119 VAL A N 1
ATOM 923 C CA . VAL A 1 119 ? -11.440 10.888 -15.914 1.00 59.00 119 VAL A CA 1
ATOM 924 C C . VAL A 1 119 ? -10.221 11.254 -16.748 1.00 59.00 119 VAL A C 1
ATOM 926 O O . VAL A 1 119 ? -9.232 11.770 -16.234 1.00 59.00 119 VAL A O 1
ATOM 929 N N . THR A 1 120 ? -10.291 11.015 -18.054 1.00 54.38 120 THR A N 1
ATOM 930 C CA . THR A 1 120 ? -9.277 11.484 -19.007 1.00 54.38 120 THR A CA 1
ATOM 931 C C . THR A 1 120 ? -9.512 12.954 -19.346 1.00 54.38 120 THR A C 1
ATOM 933 O O . THR A 1 120 ? -10.581 13.314 -19.844 1.00 54.38 120 THR A O 1
ATOM 936 N N . GLY A 1 121 ? -8.515 13.807 -19.105 1.00 61.72 121 GLY A N 1
ATOM 937 C CA . GLY A 1 121 ? -8.576 15.237 -19.410 1.00 61.72 121 GLY A CA 1
ATOM 938 C C . GLY A 1 121 ? -7.220 15.811 -19.817 1.00 61.72 121 GLY A C 1
ATOM 939 O O . GLY A 1 121 ? -6.174 15.260 -19.487 1.00 61.72 121 GLY A O 1
ATOM 940 N N . PHE A 1 122 ? -7.241 16.936 -20.536 1.00 56.34 122 PHE A N 1
ATOM 941 C CA . PHE A 1 122 ? -6.033 17.673 -20.909 1.00 56.34 122 PHE A CA 1
ATOM 942 C C . PHE A 1 122 ? -5.640 18.633 -19.784 1.00 56.34 122 PHE A C 1
ATOM 944 O O . PHE A 1 122 ? -6.405 19.530 -19.427 1.00 56.34 122 PHE A O 1
ATOM 951 N N . VAL A 1 123 ? -4.437 18.470 -19.235 1.00 52.41 123 VAL A N 1
ATOM 952 C CA . VAL A 1 123 ? -3.893 19.382 -18.221 1.00 52.41 123 VAL A CA 1
ATOM 953 C C . VAL A 1 123 ? -3.170 20.529 -18.928 1.00 52.41 123 VAL A C 1
ATOM 955 O O . VAL A 1 123 ? -2.183 20.311 -19.628 1.00 52.41 123 VAL A O 1
ATOM 958 N N . ARG A 1 124 ? -3.634 21.773 -18.743 1.00 50.53 124 ARG A N 1
ATOM 959 C CA . ARG A 1 124 ? -2.831 22.956 -19.089 1.00 50.53 124 ARG A CA 1
ATOM 960 C C . ARG A 1 124 ? -1.776 23.147 -18.003 1.00 50.53 124 ARG A C 1
ATOM 962 O O . ARG A 1 124 ? -2.116 23.443 -16.862 1.00 50.53 124 ARG A O 1
ATOM 969 N N . GLN A 1 125 ? -0.504 22.992 -18.356 1.00 46.94 125 GLN A N 1
ATOM 970 C CA . GLN A 1 125 ? 0.598 23.409 -17.492 1.00 46.94 125 GLN A CA 1
ATOM 971 C C . GLN A 1 125 ? 0.563 24.938 -17.367 1.00 46.94 125 GLN A C 1
ATOM 973 O O . GLN A 1 125 ? 0.875 25.646 -18.326 1.00 46.94 125 GLN A O 1
ATOM 978 N N . ASN A 1 126 ? 0.195 25.458 -16.195 1.00 46.16 126 ASN A N 1
ATOM 979 C CA . ASN A 1 126 ? 0.455 26.859 -15.879 1.00 46.16 126 ASN A CA 1
ATOM 980 C C . ASN A 1 126 ? 1.959 26.998 -15.626 1.00 46.16 126 ASN A C 1
ATOM 982 O O . ASN A 1 126 ? 2.449 26.672 -14.547 1.00 46.16 126 ASN A O 1
ATOM 986 N N . ARG A 1 127 ? 2.698 27.454 -16.641 1.00 42.88 127 ARG A N 1
ATOM 987 C CA . ARG A 1 127 ? 4.060 27.960 -16.458 1.00 42.88 127 ARG A CA 1
ATOM 988 C C . ARG A 1 127 ? 3.964 29.315 -15.760 1.00 42.88 127 ARG A C 1
ATOM 990 O O . ARG A 1 127 ? 3.879 30.335 -16.433 1.00 42.88 127 ARG A O 1
ATOM 997 N N . ASN A 1 128 ? 3.948 29.313 -14.433 1.00 40.09 128 ASN A N 1
ATOM 998 C CA . ASN A 1 128 ? 4.301 30.509 -13.680 1.00 40.09 128 ASN A CA 1
ATOM 999 C C . ASN A 1 128 ? 5.792 30.400 -13.355 1.00 40.09 128 ASN A C 1
ATOM 1001 O O . ASN A 1 128 ? 6.191 29.534 -12.575 1.00 40.09 128 ASN A O 1
ATOM 1005 N N . CYS A 1 129 ? 6.580 31.211 -14.064 1.00 38.12 129 CYS A N 1
ATOM 1006 C CA . CYS A 1 129 ? 7.953 31.563 -13.716 1.00 38.12 129 CYS A CA 1
ATOM 1007 C C . CYS A 1 129 ? 7.980 32.410 -12.440 1.00 38.12 129 CYS A C 1
ATOM 1009 O O . CYS A 1 129 ? 6.983 33.133 -12.204 1.00 38.12 129 CYS A O 1
#

pLDDT: mean 73.71, std 13.81, range [38.12, 89.56]